Protein AF-A0A7W8LQQ2-F1 (afdb_monomer)

Secondary structure (DSSP, 8-state):
-EEEEEETHHHHHHHTT--HHHHHHHHT--HHHHHHHHTT--S---HHHHHHHHHHHHHTT----HHHHEEEEEEPPHHHHHHHHHHHHHHSS-TT--PPTT--SPP---SS-HHHH-GGGSPPP-

pLDDT: mean 81.93, std 12.07, range [51.41, 97.0]

Organism: NCBI:txid1665626

Foldseek 3Di:
DDWDKDFLLLVLCVVLVHDLVQLCVLLVHDSVVSVCLNVVVDPDDDPSNLVSSCRSCVSVVHNDDSCNGIDTDDDDDPVVVVVVVVVVQQVVDDPVGDDPPPPPDDDPDPDPDVCVVCVVPDPDDD

Sequence (126 aa):
MAAQMHIGLAELLRQHDISQKQLAEAAGMRPATVNAIFHGRVERVEIGTLVDLVTGLRRLGVKADVGDILQVVDRPNEAEQAARERALRLLEGEPWGLKPKGVAEPVPVSGPPIEDLLPDLLGPSH

Radius of gyration: 31.37 Å; Cα contacts (8 Å, |Δi|>4): 107; chains: 1; bounding box: 53×34×88 Å

Mean predicted aligned error: 14.55 Å

Structure (mmCIF, N/CA/C/O backbone):
data_AF-A0A7W8LQQ2-F1
#
_entry.id   AF-A0A7W8LQQ2-F1
#
loop_
_atom_site.group_PDB
_atom_site.id
_atom_site.type_symbol
_atom_site.label_atom_id
_atom_site.label_alt_id
_atom_site.label_comp_id
_atom_site.label_asym_id
_atom_site.label_entity_id
_atom_site.label_seq_id
_atom_site.pdbx_PDB_ins_code
_atom_site.Cartn_x
_atom_site.Cartn_y
_atom_site.Cartn_z
_atom_site.occupancy
_atom_site.B_iso_or_equiv
_atom_site.auth_seq_id
_atom_site.auth_comp_id
_atom_site.auth_asym_id
_atom_site.auth_atom_id
_atom_site.pdbx_PDB_model_num
ATOM 1 N N . MET A 1 1 ? 11.960 -9.545 -14.931 1.00 63.53 1 MET A N 1
ATOM 2 C CA . MET A 1 1 ? 10.907 -9.093 -13.983 1.00 63.53 1 MET A CA 1
ATOM 3 C C . MET A 1 1 ? 11.435 -9.188 -12.564 1.00 63.53 1 MET A C 1
ATOM 5 O O . MET A 1 1 ? 12.056 -10.196 -12.241 1.00 63.53 1 MET A O 1
ATOM 9 N N . ALA A 1 2 ? 11.245 -8.152 -11.749 1.00 76.25 2 ALA A N 1
ATOM 10 C CA . ALA A 1 2 ? 11.631 -8.175 -10.340 1.00 76.25 2 ALA A CA 1
ATOM 11 C C . ALA A 1 2 ? 10.368 -8.160 -9.474 1.00 76.25 2 ALA A C 1
ATOM 13 O O . ALA A 1 2 ? 9.528 -7.271 -9.618 1.00 76.25 2 ALA A O 1
ATOM 14 N N . ALA A 1 3 ? 10.247 -9.138 -8.577 1.00 78.12 3 ALA A N 1
ATOM 15 C CA . ALA A 1 3 ? 9.187 -9.154 -7.582 1.00 78.12 3 ALA A CA 1
ATOM 16 C C . ALA A 1 3 ? 9.438 -8.024 -6.574 1.00 78.12 3 ALA A C 1
ATOM 18 O O . ALA A 1 3 ? 10.488 -7.986 -5.926 1.00 78.12 3 ALA A O 1
ATOM 19 N N . GLN A 1 4 ? 8.489 -7.099 -6.448 1.00 79.94 4 GLN A N 1
ATOM 20 C CA . GLN A 1 4 ? 8.529 -6.024 -5.462 1.00 79.94 4 GLN A CA 1
ATOM 21 C C . GLN A 1 4 ? 7.340 -6.154 -4.508 1.00 79.94 4 GLN A C 1
ATOM 23 O O . GLN A 1 4 ? 6.218 -6.434 -4.924 1.00 79.94 4 GLN A O 1
ATOM 28 N N . MET A 1 5 ? 7.586 -5.934 -3.216 1.00 81.44 5 MET A N 1
ATOM 29 C CA . MET A 1 5 ? 6.517 -5.833 -2.226 1.00 81.44 5 MET A CA 1
ATOM 30 C C . MET A 1 5 ? 5.804 -4.486 -2.383 1.00 81.44 5 MET A C 1
ATOM 32 O O . MET A 1 5 ? 6.434 -3.431 -2.293 1.00 81.44 5 MET A O 1
ATOM 36 N N . HIS A 1 6 ? 4.496 -4.525 -2.600 1.00 82.69 6 HIS A N 1
ATOM 37 C CA . HIS A 1 6 ? 3.609 -3.373 -2.636 1.00 82.69 6 HIS A CA 1
ATOM 38 C C . HIS A 1 6 ? 2.686 -3.388 -1.415 1.00 82.69 6 HIS A C 1
ATOM 40 O O . HIS A 1 6 ? 2.140 -4.427 -1.045 1.00 82.69 6 HIS A O 1
ATOM 46 N N . ILE A 1 7 ? 2.511 -2.221 -0.793 1.00 83.00 7 ILE A N 1
ATOM 47 C CA . ILE A 1 7 ? 1.597 -2.039 0.335 1.00 83.00 7 ILE A CA 1
ATOM 48 C C . ILE A 1 7 ? 0.296 -1.426 -0.198 1.00 83.00 7 ILE A C 1
ATOM 50 O O . ILE A 1 7 ? 0.232 -0.223 -0.445 1.00 83.00 7 ILE A O 1
ATOM 54 N N . GLY A 1 8 ? -0.747 -2.244 -0.338 1.00 85.81 8 GLY A N 1
ATOM 55 C CA . GLY A 1 8 ? -2.065 -1.875 -0.874 1.00 85.81 8 GLY A CA 1
ATOM 56 C C . GLY A 1 8 ? -2.958 -1.074 0.085 1.00 85.81 8 GLY A C 1
ATOM 57 O O . GLY A 1 8 ? -4.122 -0.818 -0.217 1.00 85.81 8 GLY A O 1
ATOM 58 N N . LEU A 1 9 ? -2.436 -0.647 1.242 1.00 89.31 9 LEU A N 1
ATOM 59 C CA . LEU A 1 9 ? -3.219 0.023 2.288 1.00 89.31 9 LEU A CA 1
ATOM 60 C C . LEU A 1 9 ? -3.935 1.286 1.780 1.00 89.31 9 LEU A C 1
ATOM 62 O O . LEU A 1 9 ? -5.066 1.553 2.178 1.00 89.31 9 LEU A O 1
ATOM 66 N N . ALA A 1 10 ? -3.294 2.062 0.904 1.00 89.38 10 ALA A N 1
ATOM 67 C CA . ALA A 1 10 ? -3.882 3.289 0.375 1.00 89.38 10 ALA A CA 1
ATOM 68 C C . ALA A 1 10 ? -5.121 3.030 -0.491 1.00 89.38 10 ALA A C 1
ATOM 70 O O . ALA A 1 10 ? -6.123 3.737 -0.372 1.00 89.38 10 ALA A O 1
ATOM 71 N N . GLU A 1 11 ? -5.061 2.003 -1.336 1.00 89.94 11 GLU A N 1
ATOM 72 C CA . GLU A 1 11 ? -6.176 1.605 -2.191 1.00 89.94 11 GLU A CA 1
ATOM 73 C C . GLU A 1 11 ? -7.331 1.053 -1.354 1.00 89.94 11 GLU A C 1
ATOM 75 O O . GLU A 1 11 ? -8.474 1.467 -1.542 1.00 89.94 11 GLU A O 1
ATOM 80 N N . LEU A 1 12 ? -7.017 0.214 -0.364 1.00 91.88 12 LEU A N 1
ATOM 81 C CA . LEU A 1 12 ? -7.999 -0.368 0.547 1.00 91.88 12 LEU A CA 1
ATOM 82 C C . LEU A 1 12 ? -8.761 0.707 1.338 1.00 91.88 12 LEU A C 1
ATOM 84 O O . LEU A 1 12 ? -9.988 0.692 1.402 1.00 91.88 12 LEU A O 1
ATOM 88 N N . LEU A 1 13 ? -8.048 1.687 1.900 1.00 93.00 13 LEU A N 1
ATOM 89 C CA . LEU A 1 13 ? -8.676 2.795 2.624 1.00 93.00 13 LEU A CA 1
ATOM 90 C C . LEU A 1 13 ? -9.582 3.640 1.724 1.00 93.00 13 LEU A C 1
ATOM 92 O O . LEU A 1 13 ? -10.672 4.025 2.144 1.00 93.00 13 LEU A O 1
ATOM 96 N N . ARG A 1 14 ? -9.163 3.885 0.477 1.00 92.06 14 ARG A N 1
ATOM 97 C CA . ARG A 1 14 ? -9.960 4.630 -0.506 1.00 92.06 14 ARG A CA 1
ATOM 98 C C . ARG A 1 14 ? -11.232 3.876 -0.900 1.00 92.06 14 ARG A C 1
ATOM 100 O O . ARG A 1 14 ? -12.275 4.501 -1.038 1.00 92.06 14 ARG A O 1
ATOM 107 N N . GLN A 1 15 ? -11.156 2.556 -1.076 1.00 93.44 15 GLN A N 1
ATOM 108 C CA . GLN A 1 15 ? -12.309 1.717 -1.433 1.00 93.44 15 GLN A CA 1
ATOM 109 C C . GLN A 1 15 ? -13.394 1.704 -0.349 1.00 93.44 15 GLN A C 1
ATOM 111 O O . GLN A 1 15 ? -14.575 1.607 -0.670 1.00 93.44 15 GLN A O 1
ATOM 116 N N . HIS A 1 16 ? -12.996 1.822 0.919 1.00 93.69 16 HIS A N 1
ATOM 117 C CA . HIS A 1 16 ? -13.903 1.775 2.066 1.00 93.69 16 HIS A CA 1
ATOM 118 C C . HIS A 1 16 ? -14.225 3.149 2.676 1.00 93.69 16 HIS A C 1
ATOM 120 O O . HIS A 1 16 ? -14.903 3.197 3.698 1.00 93.69 16 HIS A O 1
ATOM 126 N N . ASP A 1 17 ? -13.761 4.245 2.064 1.00 94.44 17 ASP A N 1
ATOM 127 C CA . ASP A 1 17 ? -13.916 5.624 2.562 1.00 94.44 17 ASP A CA 1
ATOM 128 C C . ASP A 1 17 ? -13.433 5.808 4.018 1.00 94.44 17 ASP A C 1
ATOM 130 O O . ASP A 1 17 ? -14.061 6.462 4.852 1.00 94.44 17 ASP A O 1
ATOM 134 N N . ILE A 1 18 ? -12.296 5.187 4.350 1.00 95.56 18 ILE A N 1
ATOM 135 C CA . ILE A 1 18 ? -11.702 5.236 5.691 1.00 95.56 18 ILE A CA 1
ATOM 136 C C . ILE A 1 18 ? -10.500 6.175 5.686 1.00 95.56 18 ILE A C 1
ATOM 138 O O . ILE A 1 18 ? -9.541 6.006 4.933 1.00 95.56 18 ILE A O 1
ATOM 142 N N . SER A 1 19 ? -10.494 7.141 6.600 1.00 95.81 19 SER A N 1
ATOM 143 C CA . SER A 1 19 ? -9.334 8.009 6.800 1.00 95.81 19 SER A CA 1
ATOM 144 C C . SER A 1 19 ? -8.206 7.302 7.566 1.00 95.81 19 SER A C 1
ATOM 146 O O . SER A 1 19 ? -8.433 6.468 8.446 1.00 95.81 19 SER A O 1
ATOM 148 N N . GLN A 1 20 ? -6.958 7.715 7.319 1.00 95.50 20 GLN A N 1
ATOM 149 C CA . GLN A 1 20 ? -5.790 7.218 8.066 1.00 95.50 20 GLN A CA 1
ATOM 150 C C . GLN A 1 20 ? -5.924 7.437 9.581 1.00 95.50 20 GLN A C 1
ATOM 152 O O . GLN A 1 20 ? -5.433 6.633 10.370 1.00 95.50 20 GLN A O 1
ATOM 157 N N . LYS A 1 21 ? -6.598 8.522 9.991 1.00 96.12 21 LYS A N 1
ATOM 158 C CA . LYS A 1 21 ? -6.841 8.843 11.400 1.00 96.12 21 LYS A CA 1
ATOM 159 C C . LYS A 1 21 ? -7.780 7.827 12.051 1.00 96.12 21 LYS A C 1
ATOM 161 O O . LYS A 1 21 ? -7.451 7.320 13.117 1.00 96.12 21 LYS A O 1
ATOM 166 N N . GLN A 1 22 ? -8.892 7.491 11.393 1.00 96.38 22 GLN A N 1
ATOM 167 C CA . GLN A 1 22 ? -9.823 6.468 11.883 1.00 96.38 22 GLN A CA 1
ATOM 168 C C . GLN A 1 22 ? -9.135 5.110 12.018 1.00 96.38 22 GLN A C 1
ATOM 170 O O . GLN A 1 22 ? -9.302 4.434 13.030 1.00 96.38 22 GLN A O 1
ATOM 175 N N . LEU A 1 23 ? -8.320 4.732 11.030 1.00 96.19 23 LEU A N 1
ATOM 176 C CA . LEU A 1 23 ? -7.545 3.497 11.104 1.00 96.19 23 LEU A CA 1
ATOM 177 C C . LEU A 1 23 ? -6.538 3.522 12.261 1.00 96.19 23 LEU A C 1
ATOM 179 O O . LEU A 1 23 ? -6.447 2.547 13.000 1.00 96.19 23 LEU A O 1
ATOM 183 N N . ALA A 1 24 ? -5.805 4.623 12.442 1.00 96.75 24 ALA A N 1
ATOM 184 C CA . ALA A 1 24 ? -4.848 4.763 13.537 1.00 96.75 24 ALA A CA 1
ATOM 185 C C . ALA A 1 24 ? -5.525 4.613 14.908 1.00 96.75 24 ALA A C 1
ATOM 187 O O . ALA A 1 24 ? -5.032 3.873 15.755 1.00 96.75 24 ALA A O 1
ATOM 188 N N . GLU A 1 25 ? -6.682 5.247 15.101 1.00 97.00 25 GLU A N 1
ATOM 189 C CA . GLU A 1 25 ? -7.475 5.119 16.327 1.00 97.00 25 GLU A CA 1
ATOM 190 C C . GLU A 1 25 ? -7.985 3.682 16.526 1.00 97.00 25 GLU A C 1
ATOM 192 O O . GLU A 1 25 ? -7.801 3.107 17.599 1.00 97.00 25 GLU A O 1
ATOM 197 N N . ALA A 1 26 ? -8.555 3.060 15.489 1.00 96.31 26 ALA A N 1
ATOM 198 C CA . ALA A 1 26 ? -9.104 1.704 15.570 1.00 96.31 26 ALA A CA 1
ATOM 199 C C . ALA A 1 26 ? -8.034 0.624 15.808 1.00 96.31 26 ALA A C 1
ATOM 201 O O . ALA A 1 26 ? -8.290 -0.357 16.517 1.00 96.31 26 ALA A O 1
ATOM 202 N N . ALA A 1 27 ? -6.847 0.807 15.228 1.00 94.50 27 ALA A N 1
ATOM 203 C CA . ALA A 1 27 ? -5.691 -0.072 15.387 1.00 94.50 27 ALA A CA 1
ATOM 204 C C . ALA A 1 27 ? -4.876 0.227 16.661 1.00 94.50 27 ALA A C 1
ATOM 206 O O . ALA A 1 27 ? -3.975 -0.533 16.994 1.00 94.50 27 ALA A O 1
ATOM 207 N N . GLY A 1 28 ? -5.160 1.321 17.383 1.00 96.00 28 GLY A N 1
ATOM 208 C CA . GLY A 1 28 ? -4.363 1.737 18.545 1.00 96.00 28 GLY A CA 1
ATOM 209 C C . GLY A 1 28 ? -2.946 2.198 18.182 1.00 96.00 28 GLY A C 1
ATOM 210 O O . GLY A 1 28 ? -2.027 2.115 18.995 1.00 96.00 28 GLY A O 1
ATOM 211 N N . MET A 1 29 ? -2.753 2.675 16.953 1.00 94.94 29 MET A N 1
ATOM 212 C CA . MET A 1 29 ? -1.457 3.047 16.395 1.00 94.94 29 MET A CA 1
ATOM 213 C C . MET A 1 29 ? -1.255 4.563 16.391 1.00 94.94 29 MET A C 1
ATOM 215 O O . MET A 1 29 ? -2.196 5.355 16.338 1.00 94.94 29 MET A O 1
ATOM 219 N N . ARG A 1 30 ? 0.010 4.998 16.368 1.00 94.56 30 ARG A N 1
ATOM 220 C CA . ARG A 1 30 ? 0.325 6.414 16.138 1.00 94.56 30 ARG A CA 1
ATOM 221 C C . ARG A 1 30 ? -0.052 6.797 14.697 1.00 94.56 30 ARG A C 1
ATOM 223 O O . ARG A 1 30 ? 0.343 6.078 13.776 1.00 94.56 30 ARG A O 1
ATOM 230 N N . PRO A 1 31 ? -0.694 7.958 14.456 1.00 93.75 31 PRO A N 1
ATOM 231 C CA . PRO A 1 31 ? -1.037 8.404 13.101 1.00 93.75 31 PRO A CA 1
ATOM 232 C C . PRO A 1 31 ? 0.167 8.472 12.153 1.00 93.75 31 PRO A C 1
ATOM 234 O O . PRO A 1 31 ? 0.057 8.132 10.980 1.00 93.75 31 PRO A O 1
ATOM 237 N N . ALA A 1 32 ? 1.342 8.843 12.672 1.00 92.44 32 ALA A N 1
ATOM 238 C CA . ALA A 1 32 ? 2.585 8.864 11.903 1.00 92.44 32 ALA A CA 1
ATOM 239 C C . ALA A 1 32 ? 2.983 7.476 11.369 1.00 92.44 32 ALA A C 1
ATOM 241 O O . ALA A 1 32 ? 3.476 7.374 10.248 1.00 92.44 32 ALA A O 1
ATOM 242 N N . THR A 1 33 ? 2.736 6.412 12.139 1.00 91.69 33 THR A N 1
ATOM 243 C CA . THR A 1 33 ? 3.023 5.032 11.730 1.00 91.69 33 THR A CA 1
ATOM 244 C C . THR A 1 33 ? 2.108 4.609 10.586 1.00 91.69 33 THR A C 1
ATOM 246 O O .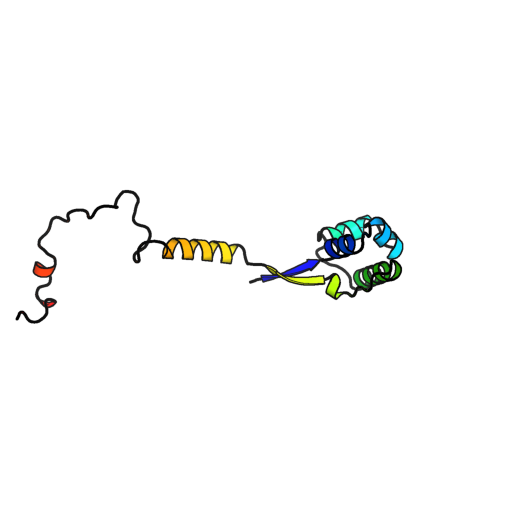 THR A 1 33 ? 2.593 4.121 9.569 1.00 91.69 33 THR A O 1
ATOM 249 N N . VAL A 1 34 ? 0.800 4.867 10.699 1.00 92.69 34 VAL A N 1
ATOM 250 C CA . VAL A 1 34 ? -0.160 4.569 9.621 1.00 92.69 34 VAL A CA 1
ATOM 251 C C . VAL A 1 34 ? 0.168 5.373 8.364 1.00 92.69 34 VAL A C 1
ATOM 253 O O . VAL A 1 34 ? 0.171 4.816 7.274 1.00 92.69 34 VAL A O 1
ATOM 256 N N . ASN A 1 35 ? 0.533 6.647 8.510 1.00 93.00 35 ASN A N 1
ATOM 257 C CA . ASN A 1 35 ? 0.949 7.499 7.397 1.00 93.00 35 ASN A CA 1
ATOM 258 C C . ASN A 1 35 ? 2.205 6.964 6.677 1.00 93.00 35 ASN A C 1
ATOM 260 O O . ASN A 1 35 ? 2.270 6.970 5.446 1.00 93.00 35 ASN A O 1
ATOM 264 N N . ALA A 1 36 ? 3.202 6.482 7.426 1.00 90.69 36 ALA A N 1
ATOM 265 C CA . ALA A 1 36 ? 4.413 5.902 6.848 1.00 90.69 36 ALA A CA 1
ATOM 266 C C . ALA A 1 36 ? 4.104 4.625 6.049 1.00 90.69 36 ALA A C 1
ATOM 268 O O . ALA A 1 36 ? 4.593 4.473 4.928 1.00 90.69 36 ALA A O 1
ATOM 269 N N . ILE A 1 37 ? 3.254 3.752 6.599 1.00 90.31 37 ILE A N 1
ATOM 270 C CA . ILE A 1 37 ? 2.819 2.510 5.944 1.00 90.31 37 ILE A CA 1
ATOM 271 C C . ILE A 1 37 ? 1.964 2.824 4.710 1.00 90.31 37 ILE A C 1
ATOM 273 O O . ILE A 1 37 ? 2.197 2.257 3.648 1.00 90.31 37 ILE A O 1
ATOM 277 N N . PHE A 1 38 ? 1.037 3.780 4.816 1.00 89.25 38 PHE A N 1
ATOM 278 C CA . PHE A 1 38 ? 0.175 4.229 3.719 1.00 89.25 38 PHE A CA 1
ATOM 279 C C . PHE A 1 38 ? 0.971 4.676 2.489 1.00 89.25 38 PHE A C 1
ATOM 281 O O . PHE A 1 38 ? 0.591 4.373 1.364 1.00 89.25 38 PHE A O 1
ATOM 288 N N . HIS A 1 39 ? 2.086 5.380 2.696 1.00 87.50 39 HIS A N 1
ATOM 289 C CA . HIS A 1 39 ? 2.948 5.849 1.609 1.00 87.50 39 HIS A CA 1
ATOM 290 C C . HIS A 1 39 ? 4.040 4.847 1.207 1.00 87.50 39 HIS A C 1
ATOM 292 O O . HIS A 1 39 ? 4.922 5.207 0.428 1.00 87.50 39 HIS A O 1
ATOM 298 N N . GLY A 1 40 ? 4.044 3.632 1.764 1.00 82.62 40 GLY A N 1
ATOM 299 C CA . GLY A 1 40 ? 5.069 2.630 1.469 1.00 82.62 40 GLY A CA 1
ATOM 300 C C . GLY A 1 40 ? 6.489 3.048 1.869 1.00 82.62 40 GLY A C 1
ATOM 301 O O . GLY A 1 40 ? 7.452 2.538 1.309 1.00 82.62 40 GLY A O 1
ATOM 302 N N . ARG A 1 41 ? 6.651 3.980 2.820 1.00 81.88 41 ARG A N 1
ATOM 303 C CA . ARG A 1 41 ? 7.968 4.505 3.253 1.00 81.88 41 ARG A CA 1
ATOM 304 C C . ARG A 1 41 ? 8.638 3.645 4.325 1.00 81.88 41 ARG A C 1
ATOM 306 O O . ARG A 1 41 ? 9.544 4.105 5.013 1.00 81.88 41 ARG A O 1
ATOM 313 N N . VAL A 1 42 ? 8.143 2.431 4.523 1.00 82.00 42 VAL A N 1
ATOM 314 C CA . VAL A 1 42 ? 8.582 1.529 5.582 1.00 82.00 42 VAL A CA 1
ATOM 315 C C . VAL A 1 42 ? 9.261 0.336 4.930 1.00 82.00 42 VAL A C 1
ATOM 317 O O . VAL A 1 42 ? 8.620 -0.423 4.213 1.00 82.00 42 VAL A O 1
ATOM 320 N N . GLU A 1 43 ? 10.556 0.168 5.190 1.00 78.31 43 GLU A N 1
ATOM 321 C CA . GLU A 1 43 ? 11.334 -0.963 4.664 1.00 78.31 43 GLU A CA 1
ATOM 322 C C . GLU A 1 43 ? 10.985 -2.281 5.363 1.00 78.31 43 GLU A C 1
ATOM 324 O O . GLU A 1 43 ? 11.062 -3.355 4.769 1.00 78.31 43 GLU A O 1
ATOM 329 N N .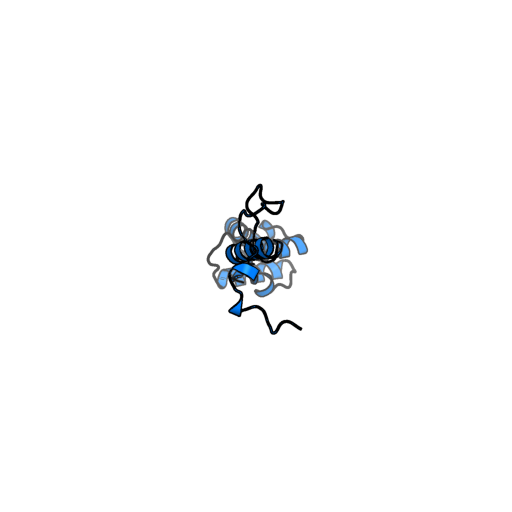 ARG A 1 44 ? 10.592 -2.203 6.640 1.00 81.94 44 ARG A N 1
ATOM 330 C CA . ARG A 1 44 ? 10.283 -3.361 7.475 1.00 81.94 44 ARG A CA 1
ATOM 331 C C . ARG A 1 44 ? 9.032 -3.117 8.300 1.00 81.94 44 ARG A C 1
ATOM 333 O O . ARG A 1 44 ? 8.979 -2.179 9.089 1.00 81.94 44 ARG A O 1
ATOM 340 N N . VAL A 1 45 ? 8.060 -4.009 8.163 1.00 84.31 45 VAL A N 1
ATOM 341 C CA . VAL A 1 45 ? 6.852 -4.027 8.990 1.00 84.31 45 VAL A CA 1
ATOM 342 C C . VAL A 1 45 ? 6.902 -5.264 9.878 1.00 84.31 45 VAL A C 1
ATOM 344 O O . VAL A 1 45 ? 7.162 -6.369 9.403 1.00 84.31 45 VAL A O 1
ATOM 347 N N . GLU A 1 46 ? 6.697 -5.082 11.179 1.00 89.56 46 GLU A N 1
ATOM 348 C CA . GLU A 1 46 ? 6.617 -6.200 12.114 1.00 89.56 46 GLU A CA 1
ATOM 349 C C . GLU A 1 46 ? 5.273 -6.922 11.986 1.00 89.56 46 GLU A C 1
ATOM 351 O O . GLU A 1 46 ? 4.243 -6.310 11.704 1.00 89.56 46 GLU A O 1
ATOM 356 N N . ILE A 1 47 ? 5.265 -8.230 12.254 1.00 90.00 47 ILE A N 1
ATOM 357 C CA . ILE A 1 47 ? 4.038 -9.039 12.205 1.00 90.00 47 ILE A CA 1
ATOM 358 C C . ILE A 1 47 ? 2.976 -8.475 13.158 1.00 90.00 47 ILE A C 1
ATOM 360 O O . ILE A 1 47 ? 1.811 -8.397 12.782 1.00 90.00 47 ILE A O 1
ATOM 364 N N . GLY A 1 48 ? 3.371 -8.017 14.353 1.00 92.88 48 GLY A N 1
ATOM 365 C CA . GLY A 1 48 ? 2.451 -7.379 15.301 1.00 92.88 48 GLY A CA 1
ATOM 366 C C . GLY A 1 48 ? 1.751 -6.157 14.703 1.00 92.88 48 GLY A C 1
ATOM 367 O O . GLY A 1 48 ? 0.533 -6.049 14.772 1.00 92.88 48 GLY A O 1
ATOM 368 N N . THR A 1 49 ? 2.493 -5.308 13.988 1.00 91.50 49 THR A N 1
ATOM 369 C CA . THR A 1 49 ? 1.933 -4.141 13.294 1.00 91.50 49 THR A CA 1
ATOM 370 C C . THR A 1 49 ? 0.916 -4.532 12.219 1.00 91.50 49 THR A C 1
ATOM 372 O O . THR A 1 49 ? -0.093 -3.849 12.055 1.00 91.50 49 THR A O 1
ATOM 375 N N . LEU A 1 50 ? 1.151 -5.631 11.494 1.00 91.62 50 LEU A N 1
ATOM 376 C CA . LEU A 1 50 ? 0.190 -6.148 10.511 1.00 91.62 50 LEU A CA 1
ATOM 377 C C . LEU A 1 50 ? -1.087 -6.658 11.186 1.00 91.62 50 LEU A C 1
ATOM 379 O O . LEU A 1 50 ? -2.185 -6.397 10.694 1.00 91.62 50 LEU A O 1
ATOM 383 N N . VAL A 1 51 ? -0.954 -7.352 12.318 1.00 94.25 51 VAL A N 1
ATOM 384 C CA . VAL A 1 51 ? -2.097 -7.829 13.109 1.00 94.25 51 VAL A CA 1
ATOM 385 C C . VAL A 1 51 ? -2.926 -6.654 13.626 1.00 94.25 51 VAL A C 1
ATOM 387 O O . VAL A 1 51 ? -4.152 -6.682 13.496 1.00 94.25 51 VAL A O 1
ATOM 390 N N . ASP A 1 52 ? -2.284 -5.609 14.146 1.00 95.19 52 ASP A N 1
ATOM 391 C CA . ASP A 1 52 ? -2.965 -4.406 14.638 1.00 95.19 52 ASP A CA 1
ATOM 392 C C . ASP A 1 52 ? -3.713 -3.682 13.510 1.00 95.19 52 ASP A C 1
ATOM 394 O O . ASP A 1 52 ? -4.876 -3.308 13.675 1.00 95.19 52 ASP A O 1
ATOM 398 N N . LEU A 1 53 ? -3.089 -3.563 12.333 1.00 93.50 53 LEU A N 1
ATOM 399 C CA . LEU A 1 53 ? -3.698 -3.003 11.122 1.00 93.50 53 LEU A CA 1
ATOM 400 C C . LEU A 1 53 ? -4.956 -3.764 10.698 1.00 93.50 53 LEU A C 1
ATOM 402 O O . LEU A 1 53 ? -6.021 -3.163 10.544 1.00 93.50 53 LEU A O 1
ATOM 406 N N . VAL A 1 54 ? -4.846 -5.085 10.535 1.00 94.75 54 VAL A N 1
ATOM 407 C CA . VAL A 1 54 ? -5.972 -5.946 10.145 1.00 94.75 54 VAL A CA 1
ATOM 408 C C . VAL A 1 54 ? -7.079 -5.891 11.198 1.00 94.75 54 VAL A C 1
ATOM 410 O O . VAL A 1 54 ? -8.260 -5.792 10.863 1.00 94.75 54 VAL A O 1
ATOM 413 N N . THR A 1 55 ? -6.717 -5.890 12.480 1.00 95.56 55 THR A N 1
ATOM 414 C CA . THR A 1 55 ? -7.678 -5.774 13.583 1.00 95.56 55 THR A CA 1
ATOM 415 C C . THR A 1 55 ? -8.394 -4.423 13.560 1.00 95.56 55 THR A C 1
ATOM 417 O O . THR A 1 55 ? -9.615 -4.378 13.724 1.00 95.56 55 THR A O 1
ATOM 420 N N . GLY A 1 56 ? -7.671 -3.329 13.310 1.00 96.00 56 GLY A N 1
ATOM 421 C CA . GLY A 1 56 ? -8.239 -1.989 13.163 1.00 96.00 56 GLY A CA 1
ATOM 422 C C . GLY A 1 56 ? -9.210 -1.892 11.987 1.00 96.00 56 GLY A C 1
ATOM 423 O O . GLY A 1 56 ? -10.326 -1.405 12.154 1.00 96.00 56 GLY A O 1
ATOM 424 N N . LEU A 1 57 ? -8.840 -2.437 10.826 1.00 95.06 57 LEU A N 1
ATOM 425 C CA . LEU A 1 57 ? -9.711 -2.501 9.646 1.00 95.06 57 LEU A CA 1
ATOM 426 C C . LEU A 1 57 ? -10.996 -3.293 9.928 1.00 95.06 57 LEU A C 1
ATOM 428 O O . LEU A 1 57 ? -12.094 -2.820 9.632 1.00 95.06 57 LEU A O 1
ATOM 432 N N . ARG A 1 58 ? -10.882 -4.448 10.591 1.00 95.19 58 ARG A N 1
ATOM 433 C CA . ARG A 1 58 ? -12.040 -5.270 10.980 1.00 95.19 58 ARG A CA 1
ATOM 434 C C . ARG A 1 58 ? -12.961 -4.565 11.970 1.00 95.19 58 ARG A C 1
ATOM 436 O O . ARG A 1 58 ? -14.178 -4.679 11.845 1.00 95.19 58 ARG A O 1
ATOM 443 N N . ARG A 1 59 ? -12.414 -3.791 12.914 1.00 96.25 59 ARG A N 1
ATOM 444 C CA . ARG A 1 59 ? -13.206 -2.947 13.832 1.00 96.25 59 ARG A CA 1
ATOM 445 C C . ARG A 1 59 ? -13.981 -1.850 13.105 1.00 96.25 59 ARG A C 1
ATOM 447 O O . ARG A 1 59 ? -15.059 -1.482 13.555 1.00 96.25 59 ARG A O 1
ATOM 454 N N . LEU A 1 60 ? -13.456 -1.368 11.982 1.00 95.31 60 LEU A N 1
ATOM 455 C CA . LEU A 1 60 ? -14.115 -0.394 11.110 1.00 95.31 60 LEU A CA 1
ATOM 456 C C . LEU A 1 60 ? -15.083 -1.044 10.104 1.00 95.31 60 LEU A C 1
ATOM 458 O O . LEU A 1 60 ? -15.609 -0.362 9.231 1.00 95.31 60 LEU A O 1
ATOM 462 N N . GLY A 1 61 ? -15.342 -2.351 10.225 1.00 93.00 61 GLY A N 1
ATOM 463 C CA . GLY A 1 61 ? -16.287 -3.079 9.375 1.00 93.00 61 GLY A CA 1
ATOM 464 C C . GLY A 1 61 ? -15.693 -3.611 8.069 1.00 93.00 61 GLY A C 1
ATOM 465 O O . GLY A 1 61 ? -16.427 -4.173 7.257 1.00 93.00 61 GLY A O 1
ATOM 466 N N . VAL A 1 62 ? -14.379 -3.489 7.864 1.00 94.06 62 VAL A N 1
ATOM 467 C CA . VAL A 1 62 ? -13.697 -4.008 6.673 1.00 94.06 62 VAL A CA 1
ATOM 468 C C . VAL A 1 62 ? -13.229 -5.436 6.921 1.00 94.06 62 VAL A C 1
ATOM 470 O O . VAL A 1 62 ? -12.416 -5.701 7.807 1.00 94.06 62 VAL A O 1
ATOM 473 N N . LYS A 1 63 ? -13.704 -6.380 6.107 1.00 91.38 63 LYS A N 1
ATOM 474 C CA . LYS A 1 63 ? -13.166 -7.744 6.086 1.00 91.38 63 LYS A CA 1
ATOM 475 C C . LYS A 1 63 ? -11.862 -7.756 5.290 1.00 91.38 63 LYS A C 1
ATOM 477 O O . LYS A 1 63 ? -11.884 -8.044 4.104 1.00 91.38 63 LYS A O 1
ATOM 482 N N . ALA A 1 64 ? -10.770 -7.402 5.958 1.00 88.81 64 ALA A N 1
ATOM 483 C CA . ALA A 1 64 ? -9.423 -7.447 5.404 1.00 88.81 64 ALA A CA 1
ATOM 484 C C . ALA A 1 64 ? -8.597 -8.579 6.025 1.00 88.81 64 ALA A C 1
ATOM 486 O O . ALA A 1 64 ? -8.775 -8.924 7.206 1.00 88.81 64 ALA A O 1
ATOM 487 N N . ASP A 1 65 ? -7.659 -9.078 5.231 1.00 91.31 65 ASP A N 1
ATOM 488 C CA . ASP A 1 65 ? -6.577 -9.982 5.597 1.00 91.31 65 ASP A CA 1
ATOM 489 C C . ASP A 1 65 ? -5.211 -9.392 5.213 1.00 91.31 65 ASP A C 1
ATOM 491 O O . ASP A 1 65 ? -5.096 -8.365 4.545 1.00 91.31 65 ASP A O 1
ATOM 495 N N . VAL A 1 66 ? -4.131 -10.047 5.648 1.00 89.88 66 VAL A N 1
ATOM 496 C CA . VAL A 1 66 ? -2.759 -9.580 5.376 1.00 89.88 66 VAL A CA 1
ATOM 497 C C . VAL A 1 66 ? -2.468 -9.507 3.872 1.00 89.88 66 VAL A C 1
ATOM 499 O O . VAL A 1 66 ? -1.759 -8.600 3.445 1.00 89.88 66 VAL A O 1
ATOM 502 N N . GLY A 1 67 ? -3.040 -10.409 3.066 1.00 86.88 67 GLY A N 1
ATOM 503 C CA . GLY A 1 67 ? -2.870 -10.418 1.607 1.00 86.88 67 GLY A CA 1
ATOM 504 C C . GLY A 1 67 ? -3.522 -9.231 0.890 1.00 86.88 67 GLY A C 1
ATOM 505 O O . GLY A 1 67 ? -3.073 -8.853 -0.189 1.00 86.88 67 GLY A O 1
ATOM 506 N N . ASP A 1 68 ? -4.519 -8.590 1.505 1.00 87.12 68 ASP A N 1
ATOM 507 C CA . ASP A 1 68 ? -5.118 -7.366 0.960 1.00 87.12 68 ASP A CA 1
ATOM 508 C C . ASP A 1 68 ? -4.195 -6.155 1.161 1.00 87.12 68 ASP A C 1
ATOM 510 O O . ASP A 1 68 ? -4.254 -5.179 0.415 1.00 87.12 68 ASP A O 1
ATOM 514 N N . ILE A 1 69 ? -3.317 -6.222 2.168 1.00 87.88 69 ILE A N 1
ATOM 515 C CA . ILE A 1 69 ? -2.390 -5.148 2.536 1.00 87.88 69 ILE A CA 1
ATOM 516 C C . ILE A 1 69 ? -1.024 -5.350 1.879 1.00 87.88 69 ILE A C 1
ATOM 518 O O . ILE A 1 69 ? -0.431 -4.380 1.418 1.00 87.88 69 ILE A O 1
ATOM 522 N N . LEU A 1 70 ? -0.503 -6.577 1.857 1.00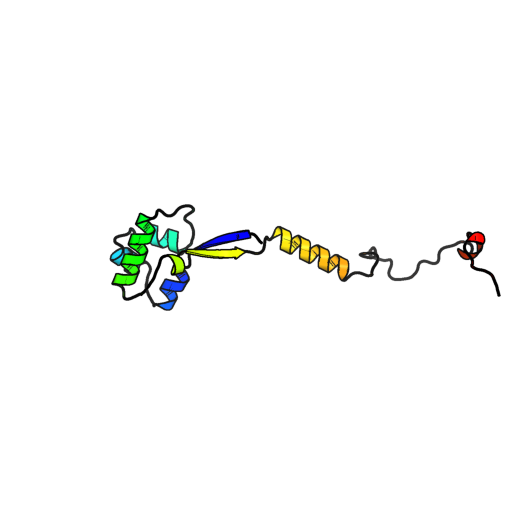 88.00 70 LEU A N 1
ATOM 523 C CA . LEU A 1 70 ? 0.820 -6.910 1.331 1.00 88.00 70 LEU A CA 1
ATOM 524 C C . LEU A 1 70 ? 0.687 -7.747 0.064 1.00 88.00 70 LEU A C 1
ATOM 526 O O . LEU A 1 70 ? 0.293 -8.912 0.118 1.00 88.00 70 LEU A O 1
ATOM 530 N N . GLN A 1 71 ? 1.064 -7.159 -1.066 1.00 84.06 71 GLN A N 1
ATOM 531 C CA . GLN A 1 71 ? 0.982 -7.795 -2.374 1.00 84.06 71 GLN A CA 1
ATOM 532 C C . GLN A 1 71 ? 2.367 -7.879 -3.001 1.00 84.06 71 GLN A C 1
ATOM 534 O O . GLN A 1 71 ? 3.134 -6.918 -2.983 1.00 84.06 71 GLN A O 1
ATOM 539 N N . VAL A 1 72 ? 2.689 -9.029 -3.586 1.00 82.38 72 VAL A N 1
ATOM 540 C CA . VAL A 1 72 ? 3.875 -9.159 -4.433 1.00 82.38 72 VAL A CA 1
ATOM 541 C C . VAL A 1 72 ? 3.457 -8.799 -5.848 1.00 82.38 72 VAL A C 1
ATOM 543 O O . VAL A 1 72 ? 2.612 -9.472 -6.433 1.00 82.38 72 VAL A O 1
ATOM 546 N N . VAL A 1 73 ? 4.036 -7.727 -6.380 1.00 83.25 73 VAL A N 1
ATOM 547 C CA . VAL A 1 73 ? 3.779 -7.271 -7.746 1.00 83.25 73 VAL A CA 1
ATOM 548 C C . VAL A 1 73 ? 5.036 -7.436 -8.583 1.00 83.25 73 VAL A C 1
ATOM 550 O O . VAL A 1 73 ? 6.146 -7.126 -8.142 1.00 83.25 73 VAL A O 1
ATOM 553 N N . ASP A 1 74 ? 4.863 -7.915 -9.809 1.00 80.00 74 ASP A N 1
ATOM 554 C CA . ASP A 1 74 ? 5.947 -7.959 -10.776 1.00 80.00 74 ASP A CA 1
ATOM 555 C C . ASP A 1 74 ? 6.164 -6.559 -11.335 1.00 80.00 74 ASP A C 1
ATOM 557 O O . ASP A 1 74 ? 5.369 -6.049 -12.130 1.00 80.00 74 ASP A O 1
ATOM 561 N N . ARG A 1 75 ? 7.259 -5.920 -10.922 1.00 73.44 75 ARG A N 1
ATOM 562 C CA . ARG A 1 75 ? 7.672 -4.661 -11.525 1.00 73.44 75 ARG A CA 1
ATOM 563 C C . ARG A 1 75 ? 8.577 -4.959 -12.722 1.00 73.44 75 ARG A C 1
ATOM 565 O O . ARG A 1 75 ? 9.552 -5.716 -12.591 1.00 73.44 75 ARG A O 1
ATOM 572 N N . PRO A 1 76 ? 8.297 -4.371 -13.898 1.00 66.31 76 PRO A N 1
ATOM 573 C CA . PRO A 1 76 ? 9.230 -4.416 -15.008 1.00 66.31 76 PRO A CA 1
ATOM 574 C C . PRO A 1 76 ? 10.563 -3.819 -14.561 1.00 66.31 76 PRO A C 1
ATOM 576 O O . PRO A 1 76 ? 10.601 -2.726 -13.998 1.00 66.31 76 PRO A O 1
ATOM 579 N N . ASN A 1 77 ? 11.660 -4.539 -14.781 1.00 76.81 77 ASN A N 1
ATOM 580 C CA . ASN A 1 77 ? 12.980 -3.995 -14.508 1.00 76.81 77 ASN A CA 1
ATOM 581 C C . ASN A 1 77 ? 13.238 -2.866 -15.515 1.00 76.81 77 ASN A C 1
ATOM 583 O O . ASN A 1 77 ? 13.237 -3.110 -16.721 1.00 76.81 77 ASN A O 1
ATOM 587 N N . GLU A 1 78 ? 13.459 -1.644 -15.033 1.00 75.62 78 GLU A N 1
ATOM 588 C CA . GLU A 1 78 ? 13.693 -0.464 -15.877 1.00 75.62 78 GLU A CA 1
ATOM 589 C C . GLU A 1 78 ? 14.881 -0.680 -16.830 1.00 75.62 78 GLU A C 1
ATOM 591 O O . GLU A 1 78 ? 14.838 -0.270 -17.989 1.00 75.62 78 GLU A O 1
ATOM 596 N N . ALA A 1 79 ? 15.906 -1.426 -16.399 1.00 77.12 79 ALA A N 1
ATOM 597 C CA . ALA A 1 79 ? 17.027 -1.803 -17.254 1.00 77.12 79 ALA A CA 1
ATOM 598 C C . ALA A 1 79 ? 16.628 -2.809 -18.350 1.00 77.12 79 ALA A C 1
ATO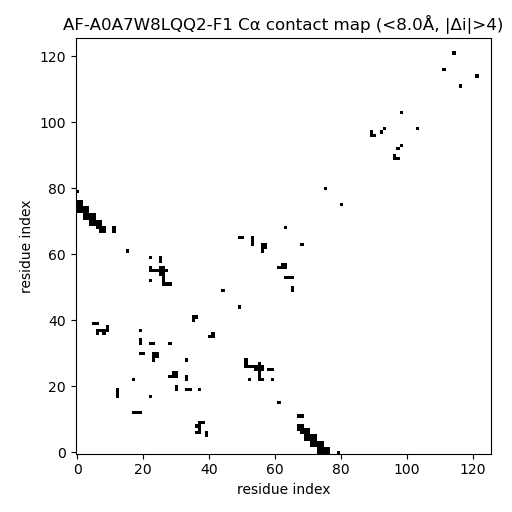M 600 O O . ALA A 1 79 ? 17.102 -2.688 -19.481 1.00 77.12 79 ALA A O 1
ATOM 601 N N . GLU A 1 80 ? 15.744 -3.772 -18.052 1.00 76.94 80 GLU A N 1
ATOM 602 C CA . GLU A 1 80 ? 15.193 -4.689 -19.065 1.00 76.94 80 GLU A CA 1
ATOM 603 C C . GLU A 1 80 ? 14.298 -3.939 -20.053 1.00 76.94 80 GLU A C 1
ATOM 605 O O . GLU A 1 80 ? 14.386 -4.194 -21.252 1.00 76.94 80 GLU A O 1
ATOM 610 N N . GLN A 1 81 ? 13.470 -2.999 -19.586 1.00 78.94 81 GLN A N 1
ATOM 611 C CA . GLN A 1 81 ? 12.632 -2.175 -20.462 1.00 78.94 81 GLN A CA 1
ATOM 612 C C . GLN A 1 81 ? 13.487 -1.299 -21.379 1.00 78.94 81 GLN A C 1
ATOM 614 O O . GLN A 1 81 ? 13.305 -1.343 -22.592 1.00 78.94 81 GLN A O 1
ATOM 619 N N . ALA A 1 82 ? 14.494 -0.609 -20.842 1.00 82.81 82 ALA A N 1
ATOM 620 C CA . ALA A 1 82 ? 15.421 0.187 -21.643 1.00 82.81 82 ALA A CA 1
ATOM 621 C C . ALA A 1 82 ? 16.263 -0.674 -22.604 1.00 82.81 82 ALA A C 1
ATOM 623 O O . ALA A 1 82 ? 16.606 -0.245 -23.707 1.00 82.81 82 A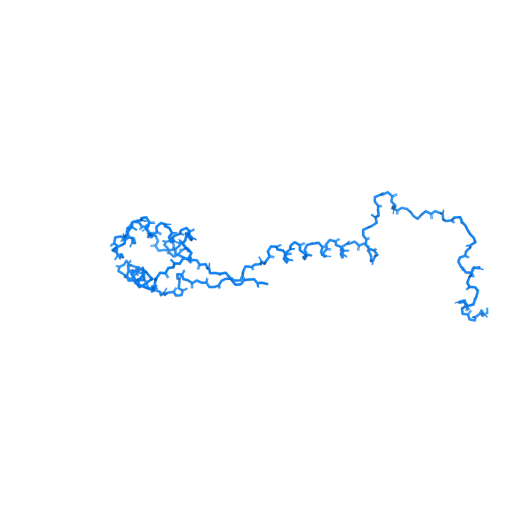LA A O 1
ATOM 624 N N . ALA A 1 83 ? 16.638 -1.899 -22.219 1.00 82.25 83 ALA A N 1
ATOM 625 C CA . ALA A 1 83 ? 17.294 -2.847 -23.123 1.00 82.25 83 ALA A CA 1
ATOM 626 C C . ALA A 1 83 ? 16.349 -3.310 -24.240 1.00 82.25 83 ALA A C 1
ATOM 628 O O . ALA A 1 83 ? 16.753 -3.341 -25.401 1.00 82.25 83 ALA A O 1
ATOM 629 N N . ARG A 1 84 ? 15.090 -3.603 -23.910 1.00 79.75 84 ARG A N 1
ATOM 630 C CA . ARG A 1 84 ? 14.064 -4.018 -24.868 1.00 79.75 84 ARG A CA 1
ATOM 631 C C . ARG A 1 84 ? 13.697 -2.902 -25.841 1.00 79.75 84 ARG A C 1
ATOM 633 O O . ARG A 1 84 ? 13.617 -3.170 -27.031 1.00 79.75 84 ARG A O 1
ATOM 640 N N . GLU A 1 85 ? 13.537 -1.668 -25.376 1.00 85.19 85 GLU A N 1
ATOM 641 C CA . GLU A 1 85 ? 13.311 -0.500 -26.238 1.00 85.19 85 GLU A CA 1
ATOM 642 C C . GLU A 1 85 ? 14.492 -0.252 -27.179 1.00 85.19 85 GLU A C 1
ATOM 644 O O . GLU A 1 85 ? 14.297 0.016 -28.363 1.00 85.19 85 GLU A O 1
ATOM 649 N N . ARG A 1 86 ? 15.731 -0.396 -26.686 1.00 81.38 86 ARG A N 1
ATOM 650 C CA . ARG A 1 86 ? 16.927 -0.331 -27.540 1.00 81.38 86 ARG A CA 1
ATOM 651 C C . ARG A 1 86 ? 16.941 -1.448 -28.580 1.00 81.38 86 ARG A C 1
ATOM 653 O O . ARG A 1 86 ? 17.228 -1.170 -29.737 1.00 81.38 86 ARG A O 1
ATOM 660 N N . ALA A 1 87 ? 16.620 -2.680 -28.188 1.00 81.81 87 ALA A N 1
ATOM 661 C CA . ALA A 1 87 ? 16.548 -3.814 -29.105 1.00 81.81 87 ALA A CA 1
ATOM 662 C C . ALA A 1 87 ? 15.458 -3.616 -30.169 1.00 81.81 87 ALA A C 1
ATOM 664 O O . ALA A 1 87 ? 15.728 -3.807 -31.349 1.00 81.81 87 ALA A O 1
ATOM 665 N N . LEU A 1 88 ? 14.266 -3.156 -29.778 1.00 81.31 88 LEU A N 1
ATOM 666 C CA . LEU A 1 88 ? 13.179 -2.820 -30.703 1.00 81.31 88 LEU A CA 1
ATOM 667 C C . LEU A 1 88 ? 13.601 -1.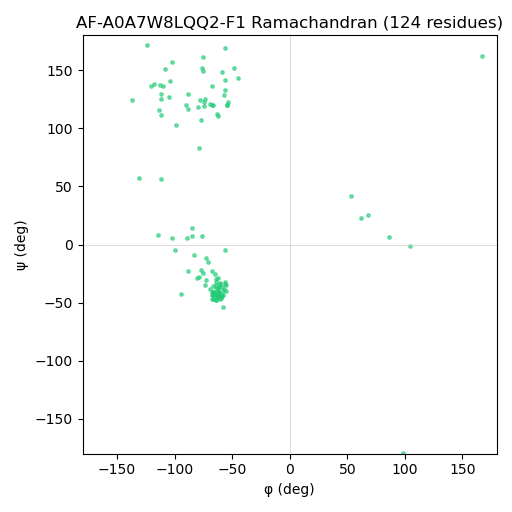726 -31.687 1.00 81.31 88 LEU A C 1
ATOM 669 O O . LEU A 1 88 ? 13.453 -1.911 -32.887 1.00 81.31 88 LEU A O 1
ATOM 673 N N . ARG A 1 89 ? 14.240 -0.653 -31.210 1.00 77.38 89 ARG A N 1
ATOM 674 C CA . ARG A 1 89 ? 14.771 0.412 -32.076 1.00 77.38 89 ARG A CA 1
ATOM 675 C C . ARG A 1 89 ? 15.823 -0.092 -33.073 1.00 77.38 89 ARG A C 1
ATOM 677 O O . ARG A 1 89 ? 15.931 0.453 -34.165 1.00 77.38 89 ARG A O 1
ATOM 684 N N . LEU A 1 90 ? 16.620 -1.094 -32.699 1.00 78.94 90 LEU A N 1
ATOM 685 C CA . LEU A 1 90 ? 17.589 -1.721 -33.605 1.00 78.94 90 LEU A CA 1
ATOM 686 C C . LEU A 1 90 ? 16.908 -2.616 -34.649 1.00 78.94 90 LEU A C 1
ATOM 688 O O . LEU A 1 90 ? 17.375 -2.664 -35.782 1.00 78.94 90 LEU A O 1
ATOM 692 N N . LEU A 1 91 ? 15.819 -3.295 -34.277 1.00 74.62 91 LEU A N 1
ATOM 693 C CA . LEU A 1 91 ? 15.049 -4.188 -35.153 1.00 74.62 91 LEU A CA 1
ATOM 694 C C . LEU A 1 91 ? 14.102 -3.440 -36.103 1.00 74.62 91 LEU A C 1
ATOM 696 O O . LEU A 1 91 ? 13.810 -3.942 -37.180 1.00 74.62 91 LEU A O 1
ATOM 700 N N . GLU A 1 92 ? 13.627 -2.254 -35.717 1.00 66.06 92 GLU A N 1
ATOM 701 C CA . GLU A 1 92 ? 12.873 -1.336 -36.586 1.00 66.06 92 GLU A CA 1
ATOM 702 C C . GLU A 1 92 ? 13.766 -0.653 -37.641 1.00 66.06 92 GLU A C 1
ATOM 704 O O . GLU A 1 92 ? 13.260 -0.024 -38.571 1.00 66.06 92 GLU A O 1
ATOM 709 N N . GLY A 1 93 ? 15.094 -0.768 -37.515 1.00 61.19 93 GLY A N 1
ATOM 710 C CA . GLY A 1 93 ? 16.039 -0.396 -38.565 1.00 61.19 93 GLY A CA 1
ATOM 711 C C . GLY A 1 93 ? 16.077 -1.425 -39.699 1.00 61.19 93 GLY A C 1
ATOM 712 O O . GLY A 1 93 ? 15.670 -2.572 -39.533 1.00 61.19 93 GLY A O 1
ATOM 713 N N . GLU A 1 94 ? 16.598 -1.026 -40.866 1.00 53.00 94 GLU A N 1
ATOM 714 C CA . GLU A 1 94 ? 16.929 -1.968 -41.945 1.00 53.00 94 GLU A CA 1
ATOM 715 C C . GLU A 1 94 ? 17.749 -3.163 -41.405 1.00 53.00 94 GLU A C 1
ATOM 717 O O . GLU A 1 94 ? 18.494 -2.985 -40.438 1.00 53.00 94 GLU A O 1
ATOM 722 N N . PRO A 1 95 ? 17.676 -4.363 -42.020 1.00 54.25 95 PRO A N 1
ATOM 723 C CA . PRO A 1 95 ? 18.212 -5.629 -41.480 1.00 54.25 95 PRO A CA 1
ATOM 724 C C . PRO A 1 95 ? 19.716 -5.647 -41.129 1.00 54.25 95 PRO A C 1
ATOM 726 O O . PRO A 1 95 ? 20.209 -6.628 -40.579 1.00 54.25 95 PRO A O 1
ATOM 729 N N . TRP A 1 96 ? 20.438 -4.564 -41.415 1.00 58.06 96 TRP A N 1
ATOM 730 C CA . TRP A 1 96 ? 21.873 -4.375 -41.206 1.00 58.06 96 TRP A CA 1
ATOM 731 C C . TRP A 1 96 ? 22.209 -3.287 -40.164 1.00 58.06 96 TRP A C 1
ATOM 733 O O . TRP A 1 96 ? 23.376 -2.934 -39.999 1.00 58.06 96 TRP A O 1
ATOM 743 N N . GLY A 1 97 ? 21.212 -2.760 -39.441 1.00 58.09 97 GLY A N 1
ATOM 744 C CA . GLY A 1 97 ? 21.372 -1.731 -38.408 1.00 58.09 97 GLY A CA 1
ATOM 745 C C . GLY A 1 97 ? 21.059 -0.304 -38.881 1.00 58.09 97 GLY A C 1
ATOM 746 O O . GLY A 1 97 ? 20.663 -0.060 -40.019 1.00 58.09 97 GLY A O 1
ATOM 747 N N . LEU A 1 98 ? 21.213 0.669 -37.973 1.00 57.12 98 LEU A N 1
ATOM 748 C CA . LEU A 1 98 ? 20.982 2.090 -38.260 1.00 57.12 98 LEU A CA 1
ATOM 749 C C . LEU A 1 98 ? 21.981 2.584 -39.317 1.00 57.12 98 LEU A C 1
ATOM 751 O O . LEU A 1 98 ? 23.174 2.705 -39.032 1.00 57.12 98 LEU A O 1
ATOM 755 N N . LYS A 1 99 ? 21.493 2.921 -40.519 1.00 58.44 99 LYS A N 1
ATOM 756 C CA . LYS A 1 99 ? 22.307 3.608 -41.529 1.00 58.44 99 LYS A CA 1
ATOM 757 C C . LYS A 1 99 ? 22.869 4.911 -40.935 1.00 58.44 99 LYS A C 1
ATOM 759 O O . LYS A 1 99 ? 22.112 5.670 -40.319 1.00 58.44 99 LYS A O 1
ATOM 764 N N . PRO A 1 100 ? 24.172 5.204 -41.098 1.00 60.31 100 PRO A N 1
ATOM 765 C CA . PRO A 1 100 ? 24.731 6.483 -40.678 1.00 60.31 100 PRO A CA 1
ATOM 766 C 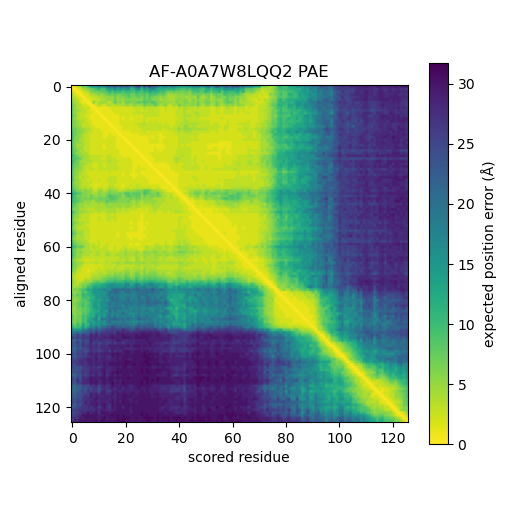C . PRO A 1 100 ? 23.975 7.642 -41.344 1.00 60.31 100 PRO A C 1
ATOM 768 O O . PRO A 1 100 ? 23.584 7.564 -42.512 1.00 60.31 100 PRO A O 1
ATOM 771 N N . LYS A 1 101 ? 23.751 8.729 -40.589 1.00 55.88 101 LYS A N 1
ATOM 772 C CA . LYS A 1 101 ? 23.081 9.935 -41.103 1.00 55.88 101 LYS A CA 1
ATOM 773 C C . LYS A 1 101 ? 23.796 10.418 -42.369 1.00 55.88 101 LYS A C 1
ATOM 775 O O . LYS A 1 101 ? 24.981 10.725 -42.314 1.00 55.88 101 LYS A O 1
ATOM 780 N N . GLY A 1 102 ? 23.055 10.515 -43.474 1.00 63.19 102 GLY A N 1
ATOM 781 C CA . GLY A 1 102 ? 23.556 11.008 -44.762 1.00 63.19 102 GLY A CA 1
ATOM 782 C C . GLY A 1 102 ? 23.819 9.939 -45.826 1.00 63.19 102 GLY A C 1
ATOM 783 O O . GLY A 1 102 ? 24.169 10.305 -46.939 1.00 63.19 102 GLY A O 1
ATOM 784 N N . VAL A 1 103 ? 23.614 8.648 -45.535 1.00 63.25 103 VAL A N 1
ATOM 785 C CA . VAL A 1 103 ? 23.813 7.547 -46.505 1.00 63.25 103 VAL A CA 1
ATOM 786 C C . VAL A 1 103 ? 22.470 6.906 -46.875 1.00 63.25 103 VAL A C 1
ATOM 788 O O . VAL A 1 103 ? 22.233 5.721 -46.653 1.00 63.25 103 VAL A O 1
ATOM 791 N N . ALA A 1 104 ? 21.536 7.729 -47.359 1.00 58.53 104 ALA A N 1
ATOM 792 C CA . ALA A 1 104 ? 20.231 7.258 -47.835 1.00 58.53 104 ALA A CA 1
ATOM 793 C C . ALA A 1 104 ? 20.307 6.703 -49.266 1.00 58.53 104 ALA A C 1
ATOM 795 O O . ALA A 1 104 ? 19.550 5.804 -49.623 1.00 58.53 104 ALA A O 1
ATOM 796 N N . GLU A 1 105 ? 21.243 7.216 -50.062 1.00 63.06 105 GLU A N 1
ATOM 797 C CA . GLU A 1 105 ? 21.413 6.857 -51.465 1.00 63.06 105 GLU A CA 1
ATOM 798 C C . GLU A 1 105 ? 22.616 5.919 -51.636 1.00 63.06 105 GLU A C 1
ATOM 800 O O . GLU A 1 105 ? 23.635 6.106 -50.959 1.00 63.06 105 GLU A O 1
ATOM 805 N N . PRO A 1 106 ? 22.523 4.902 -52.515 1.00 62.44 106 PRO A N 1
ATOM 806 C CA . PRO A 1 106 ? 23.662 4.067 -52.865 1.00 62.44 106 PRO A CA 1
ATOM 807 C C . PRO A 1 106 ? 24.814 4.950 -53.348 1.00 62.44 106 PRO A C 1
ATOM 809 O O . PRO A 1 106 ? 24.676 5.682 -54.327 1.00 62.44 106 PRO A O 1
ATOM 812 N N . VAL A 1 107 ? 25.952 4.892 -52.658 1.00 67.81 107 VAL A N 1
ATOM 813 C CA . VAL A 1 107 ? 27.156 5.587 -53.114 1.00 67.81 107 VAL A CA 1
ATOM 814 C C . VAL A 1 107 ? 27.699 4.809 -54.312 1.00 67.81 107 VAL A C 1
ATOM 816 O O . VAL A 1 107 ? 27.930 3.604 -54.176 1.00 67.81 107 VAL A O 1
ATOM 819 N N . PRO A 1 108 ? 27.916 5.449 -55.472 1.00 65.56 108 PRO A N 1
ATOM 820 C CA . PRO A 1 108 ? 28.575 4.794 -56.589 1.00 65.56 108 PRO A CA 1
ATOM 821 C C . PRO A 1 108 ? 29.992 4.412 -56.157 1.00 65.56 108 PRO A C 1
ATOM 823 O O . PRO A 1 108 ? 30.847 5.267 -55.921 1.00 65.56 108 PRO A O 1
ATOM 826 N N . VAL A 1 109 ? 30.224 3.112 -56.006 1.00 68.81 109 VAL A N 1
ATOM 827 C CA . VAL A 1 109 ? 31.552 2.571 -55.740 1.00 68.81 109 VAL A CA 1
ATOM 828 C C . VAL A 1 109 ? 32.325 2.545 -57.053 1.00 68.81 109 VAL A C 1
ATOM 830 O O . VAL A 1 109 ? 31.860 2.006 -58.053 1.00 68.81 109 VAL A O 1
ATOM 833 N N . SER A 1 110 ? 33.495 3.182 -57.066 1.00 73.44 110 SER A N 1
ATOM 834 C CA . SER A 1 110 ? 34.407 3.105 -58.204 1.00 73.44 110 SER A CA 1
ATOM 835 C C . SER A 1 110 ? 35.171 1.791 -58.123 1.00 73.44 110 SER A C 1
ATOM 837 O O . SER A 1 110 ? 35.892 1.549 -57.155 1.00 73.44 110 SER A O 1
ATOM 839 N N . GLY A 1 111 ? 34.996 0.941 -59.125 1.00 73.88 111 GLY A N 1
ATOM 840 C CA . GLY A 1 111 ? 35.674 -0.341 -59.218 1.00 73.88 111 GLY A CA 1
ATOM 841 C C . GLY A 1 111 ? 35.044 -1.222 -60.291 1.00 73.88 111 GLY A C 1
ATOM 842 O O . GLY A 1 111 ? 33.926 -0.940 -60.731 1.00 73.88 111 GLY A O 1
ATOM 843 N N . PRO A 1 112 ? 35.760 -2.263 -60.741 1.00 74.12 112 PRO A N 1
ATOM 844 C CA . PRO A 1 112 ? 35.147 -3.295 -61.560 1.00 74.12 112 PRO A CA 1
ATOM 845 C C . PRO A 1 112 ? 33.985 -3.951 -60.784 1.00 74.12 112 PRO A C 1
ATOM 847 O O . PRO A 1 112 ? 34.042 -4.011 -59.549 1.00 74.12 112 PRO A O 1
ATOM 850 N N . PRO A 1 113 ? 32.933 -4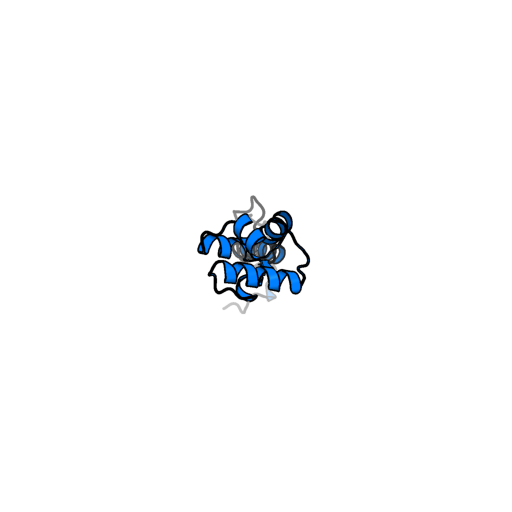.412 -61.482 1.00 76.50 113 PRO A N 1
ATOM 851 C CA . PRO A 1 113 ? 31.882 -5.245 -60.904 1.00 76.50 113 PRO A CA 1
ATOM 852 C C . PRO A 1 113 ? 32.467 -6.357 -60.022 1.00 76.50 113 PRO A C 1
ATOM 854 O O . PRO A 1 113 ? 33.535 -6.898 -60.311 1.00 76.50 113 PRO A O 1
ATOM 857 N N . ILE A 1 114 ? 31.799 -6.699 -58.918 1.00 75.06 114 ILE A N 1
ATOM 858 C CA . ILE A 1 114 ? 32.332 -7.695 -57.973 1.00 75.06 114 ILE A CA 1
ATOM 859 C C . ILE A 1 114 ? 32.423 -9.090 -58.604 1.00 75.06 114 ILE A C 1
ATOM 861 O O . ILE A 1 114 ? 33.267 -9.899 -58.225 1.00 75.06 114 ILE A O 1
ATOM 865 N N . GLU A 1 115 ? 31.590 -9.325 -59.611 1.00 77.12 115 GLU A N 1
ATOM 866 C CA . GLU A 1 115 ? 31.580 -10.488 -60.484 1.00 77.12 115 GLU A CA 1
ATOM 867 C C . GLU A 1 115 ? 32.921 -10.654 -61.217 1.00 77.12 115 GLU A C 1
ATOM 869 O O . GLU A 1 115 ? 33.415 -11.772 -61.344 1.00 77.12 115 GLU A O 1
ATOM 874 N N . ASP A 1 116 ? 33.562 -9.547 -61.605 1.00 78.38 116 ASP A N 1
ATOM 875 C CA . ASP A 1 116 ? 34.870 -9.553 -62.272 1.00 78.38 116 ASP A CA 1
ATOM 876 C C . ASP A 1 116 ? 36.022 -9.813 -61.285 1.00 78.38 116 ASP A C 1
ATOM 878 O O . ASP A 1 116 ? 37.110 -10.234 -61.682 1.00 78.38 116 ASP A O 1
ATOM 882 N N . LEU A 1 117 ? 35.803 -9.560 -59.989 1.00 77.12 117 LEU A N 1
ATOM 883 C CA . LEU A 1 117 ? 36.792 -9.782 -58.929 1.00 77.12 117 LEU A CA 1
ATOM 884 C C . LEU A 1 117 ? 36.737 -11.199 -58.347 1.00 77.12 117 LEU A C 1
ATOM 886 O O . LEU A 1 117 ? 37.721 -11.651 -57.761 1.00 77.12 117 LEU A O 1
ATOM 890 N N . LEU A 1 118 ? 35.601 -11.886 -58.481 1.00 80.94 118 LEU A N 1
ATOM 891 C CA . LEU A 1 118 ? 35.353 -13.205 -57.892 1.00 80.94 118 LEU A CA 1
ATOM 892 C C . LEU A 1 118 ? 34.793 -14.195 -58.930 1.00 80.94 118 LEU A C 1
ATOM 894 O O . LEU A 1 118 ? 33.726 -14.776 -58.708 1.00 80.94 118 LEU A O 1
ATOM 898 N N . PRO A 1 119 ? 35.507 -14.434 -60.047 1.00 73.12 119 PRO A N 1
ATOM 899 C CA . PRO A 1 119 ? 35.020 -15.293 -61.125 1.00 73.12 119 PRO A CA 1
ATOM 900 C C . PRO A 1 119 ? 34.792 -16.742 -60.672 1.00 73.12 119 PRO A C 1
ATOM 902 O O . PRO A 1 119 ? 33.891 -17.407 -61.170 1.00 73.12 119 PRO A O 1
ATOM 905 N N . ASP A 1 120 ? 35.544 -17.212 -59.673 1.00 77.69 120 ASP A N 1
ATOM 906 C CA . ASP A 1 120 ? 35.446 -18.576 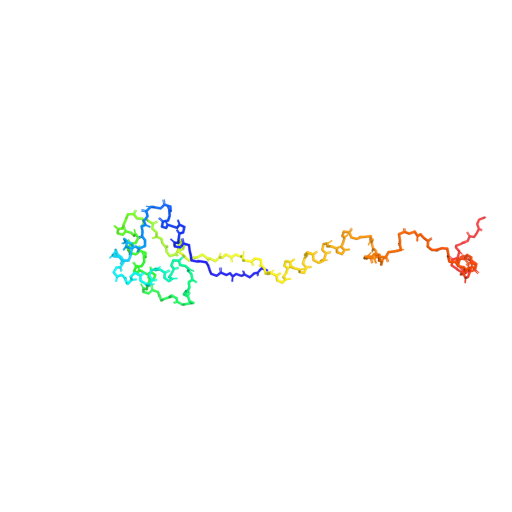-59.134 1.00 77.69 120 ASP A CA 1
ATOM 907 C C . ASP A 1 120 ? 34.155 -18.827 -58.332 1.00 77.69 120 ASP A C 1
ATOM 909 O O . ASP A 1 120 ? 33.820 -19.972 -58.027 1.00 77.69 120 ASP A O 1
ATOM 913 N N . LEU A 1 121 ? 33.442 -17.759 -57.956 1.00 75.56 121 LEU A N 1
ATOM 914 C CA . LEU A 1 121 ? 32.168 -17.829 -57.233 1.00 75.56 121 LEU A CA 1
ATOM 915 C C . LEU A 1 121 ? 30.959 -17.643 -58.154 1.00 75.56 121 LEU A C 1
ATOM 917 O O . LEU A 1 121 ? 29.818 -17.780 -57.702 1.00 75.56 121 LEU A O 1
ATOM 921 N N . LEU A 1 122 ? 31.192 -17.355 -59.436 1.00 69.56 122 LEU A N 1
ATOM 922 C CA . LEU A 1 122 ? 30.147 -17.384 -60.443 1.00 69.56 122 LEU A CA 1
ATOM 923 C C . LEU A 1 122 ? 29.845 -18.857 -60.737 1.00 69.56 122 LEU A C 1
ATOM 925 O O . LEU A 1 122 ? 30.720 -19.630 -61.123 1.00 69.56 122 LEU A O 1
ATOM 929 N N . GLY A 1 123 ? 28.600 -19.270 -60.490 1.00 70.88 123 GLY A N 1
ATOM 930 C CA . GLY A 1 123 ? 28.136 -20.609 -60.854 1.00 70.88 123 GLY A CA 1
ATOM 931 C C . GLY A 1 123 ? 28.328 -20.892 -62.354 1.00 70.88 123 GLY A C 1
ATOM 932 O O . GLY A 1 123 ? 28.617 -19.976 -63.122 1.00 70.88 123 GLY A O 1
ATOM 933 N N . PRO A 1 124 ? 28.164 -22.149 -62.802 1.00 71.69 124 PRO A N 1
ATOM 934 C CA . PRO A 1 124 ? 28.397 -22.513 -64.196 1.00 71.69 124 PRO A CA 1
ATOM 935 C C . PRO A 1 124 ? 27.575 -21.633 -65.151 1.00 71.69 124 PRO A C 1
ATOM 937 O O . PRO A 1 124 ? 26.345 -21.604 -65.078 1.00 71.69 124 PRO A O 1
ATOM 940 N N . SER A 1 125 ? 28.270 -20.918 -66.036 1.00 70.62 125 SER A N 1
ATOM 941 C CA . SER A 1 125 ? 27.673 -20.099 -67.091 1.00 70.62 125 SER A CA 1
ATOM 942 C C . SER A 1 125 ? 26.969 -21.008 -68.103 1.00 70.62 125 SER A C 1
ATOM 944 O O . SER A 1 125 ? 27.612 -21.879 -68.691 1.00 70.62 125 SER A O 1
ATOM 946 N N . HIS A 1 126 ? 25.658 -20.833 -68.275 1.00 51.41 126 HIS A N 1
ATOM 947 C CA . HIS A 1 126 ? 24.867 -21.499 -69.316 1.00 51.41 126 HIS A CA 1
ATOM 948 C C . HIS A 1 126 ? 25.049 -20.845 -70.687 1.00 51.41 126 HIS A C 1
ATOM 950 O O . HIS A 1 126 ? 25.171 -19.600 -70.733 1.00 51.41 126 HIS A O 1
#

Nearest PDB structures (foldseek):
  3qq6-assembly1_A  TM=8.522E-01  e=1.028E-01  Bacillus subtilis
  3zkc-assembly1_A  TM=8.618E-01  e=1.668E-01  Bacillus subtilis subsp. subtilis str. 168
  3g5g-assembly1_A  TM=7.483E-01  e=1.092E-01  Enterobacter sp. RFL1396
  2ef8-assembly1_B  TM=6.803E-01  e=6.330E-02  Peduovirus P2
  1b0n-assembly1_A  TM=5.561E-01  e=5.279E-02  Bacillus subtilis

InterPro domains:
  IPR001387 Cro/C1-type, helix-turn-helix domain [PF13443] (9-53)
  IPR001387 Cro/C1-type, helix-turn-helix domain [PS50943] (9-69)
  IPR001387 Cro/C1-type, helix-turn-helix domain [SM00530] (8-64)
  IPR001387 Cro/C1-type, helix-turn-helix domain [cd00093] (9-65)
  IPR010982 Lambda repressor-like, DNA-binding domain superfamily [G3DSA:1.10.260.40] (4-58)
  IPR010982 Lambda repressor-like, DNA-binding domain superfamily [SSF47413] (3-57)

Solvent-accessible surface area (backbone atoms only — not comparable to full-atom values): 7709 Å² total; per-residue (Å²): 117,42,83,38,85,41,53,35,47,50,59,54,29,62,76,68,75,49,52,63,61,60,43,12,63,58,32,73,45,58,52,68,58,45,52,35,47,44,69,59,72,56,95,75,82,55,68,67,58,53,52,31,49,37,52,7,40,45,74,73,71,39,95,61,53,70,67,65,33,53,37,82,40,79,40,77,40,67,68,56,52,54,49,47,53,51,51,48,60,45,64,76,28,57,103,88,40,78,70,62,93,88,62,87,63,86,74,87,74,90,70,79,58,68,64,79,77,41,58,90,75,56,70,88,84,128